Protein AF-T1CDU4-F1 (afdb_monomer_lite)

Structure (mmCI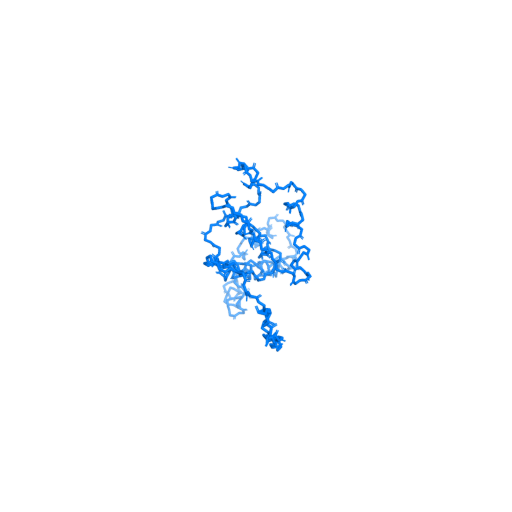F, N/CA/C/O backbone):
data_AF-T1CDU4-F1
#
_entry.id   AF-T1CDU4-F1
#
loop_
_atom_site.group_PDB
_atom_site.id
_atom_site.type_symbol
_atom_site.label_atom_id
_atom_site.label_alt_id
_atom_site.label_comp_id
_atom_site.label_asym_id
_atom_site.label_entity_id
_atom_site.label_seq_id
_atom_site.pdbx_PDB_ins_code
_atom_site.Cartn_x
_atom_site.Cartn_y
_atom_site.Cartn_z
_atom_site.occupancy
_atom_site.B_iso_or_equiv
_atom_site.auth_seq_id
_atom_site.auth_comp_id
_atom_site.auth_asym_id
_atom_site.auth_atom_id
_atom_site.pdbx_PDB_model_num
ATOM 1 N N . MET A 1 1 ? -20.352 -1.571 26.342 1.00 57.34 1 MET A N 1
ATOM 2 C CA . MET A 1 1 ? -19.006 -2.113 26.042 1.00 57.34 1 MET A CA 1
ATOM 3 C C . MET A 1 1 ? -17.970 -1.085 26.443 1.00 57.34 1 MET A C 1
ATOM 5 O O . MET A 1 1 ? -18.162 0.082 26.124 1.00 57.34 1 MET A O 1
ATOM 9 N N . SER A 1 2 ? -16.917 -1.477 27.160 1.00 80.88 2 SER A N 1
ATOM 10 C CA . SER A 1 2 ? -15.812 -0.566 27.485 1.00 80.88 2 SER A CA 1
ATOM 11 C C . SER A 1 2 ? -14.768 -0.555 26.358 1.00 80.88 2 SER A C 1
ATOM 13 O O . SER A 1 2 ? -14.550 -1.567 25.696 1.00 80.88 2 SER A O 1
ATOM 15 N N . LEU A 1 3 ? -14.100 0.582 26.132 1.00 82.44 3 LEU A N 1
ATOM 16 C CA . LEU A 1 3 ? -13.050 0.731 25.108 1.00 82.44 3 LEU A CA 1
ATOM 17 C C . LEU A 1 3 ? -11.925 -0.331 25.215 1.00 82.44 3 LEU A C 1
ATOM 19 O O . LEU A 1 3 ? -11.502 -0.846 24.177 1.00 82.44 3 LEU A O 1
ATOM 23 N N . PRO A 1 4 ? -11.487 -0.750 26.422 1.00 87.94 4 PRO A N 1
ATOM 24 C CA . PRO A 1 4 ? -10.547 -1.860 26.574 1.00 87.94 4 PRO A CA 1
ATOM 25 C C . PRO A 1 4 ? -11.071 -3.190 26.017 1.00 87.94 4 PRO A C 1
ATOM 27 O O . PRO A 1 4 ? -10.322 -3.901 25.356 1.00 87.94 4 PRO A O 1
ATOM 30 N N . GLN A 1 5 ? -12.356 -3.509 26.221 1.00 89.75 5 GLN A N 1
ATOM 31 C CA . GLN A 1 5 ? -12.964 -4.729 25.674 1.00 89.75 5 GLN A CA 1
ATOM 32 C C . GLN A 1 5 ? -13.002 -4.692 24.145 1.00 89.75 5 GLN A C 1
ATOM 34 O O . GLN A 1 5 ? -12.687 -5.689 23.499 1.00 89.75 5 GLN A O 1
ATOM 39 N N . THR A 1 6 ? -13.321 -3.535 23.557 1.00 88.56 6 THR A N 1
ATOM 40 C CA . THR A 1 6 ? -13.298 -3.354 22.100 1.00 88.56 6 THR A CA 1
ATOM 41 C C . THR A 1 6 ? -11.907 -3.624 21.528 1.00 88.56 6 THR A C 1
ATOM 43 O O . THR A 1 6 ? -11.788 -4.324 20.527 1.00 88.56 6 THR A O 1
ATOM 46 N N . ARG A 1 7 ? -10.839 -3.142 22.179 1.00 91.44 7 ARG A N 1
ATOM 47 C CA . ARG A 1 7 ? -9.455 -3.413 21.749 1.00 91.44 7 ARG A CA 1
ATOM 48 C C . ARG A 1 7 ? -9.118 -4.903 21.772 1.00 91.44 7 ARG A C 1
ATOM 50 O O . ARG A 1 7 ? -8.515 -5.392 20.819 1.00 91.44 7 ARG A O 1
ATOM 57 N N . THR A 1 8 ? -9.525 -5.619 22.819 1.00 93.06 8 THR A N 1
ATOM 58 C CA . THR A 1 8 ? -9.317 -7.070 22.913 1.00 93.06 8 THR A CA 1
ATOM 59 C C . THR A 1 8 ? -10.041 -7.810 21.788 1.00 93.06 8 THR A C 1
ATOM 61 O O . THR A 1 8 ? -9.420 -8.614 21.099 1.00 93.06 8 THR A O 1
ATOM 64 N N . LEU A 1 9 ? -11.308 -7.476 21.521 1.00 92.44 9 LEU A N 1
ATOM 65 C CA . LEU A 1 9 ? -12.078 -8.086 20.430 1.00 92.44 9 LEU A CA 1
ATOM 66 C C . LEU A 1 9 ? -11.470 -7.797 19.050 1.00 92.44 9 LEU A C 1
ATOM 68 O O . LEU A 1 9 ? -11.363 -8.698 18.220 1.00 92.44 9 LEU A O 1
ATOM 72 N N . LEU A 1 10 ? -11.018 -6.563 18.800 1.00 91.62 10 LEU A N 1
ATOM 73 C CA . LEU A 1 10 ? -10.322 -6.213 17.555 1.00 91.62 10 LEU A CA 1
ATOM 74 C C . LEU A 1 10 ? -9.033 -7.031 17.377 1.00 91.62 10 LEU A C 1
ATOM 76 O O . LEU A 1 10 ? -8.720 -7.452 16.260 1.00 91.62 10 LEU A O 1
ATOM 80 N N . ALA A 1 11 ? -8.298 -7.279 18.465 1.00 91.88 11 ALA A N 1
ATOM 81 C CA . ALA A 1 11 ? -7.096 -8.106 18.442 1.00 91.88 11 ALA A CA 1
ATOM 82 C C . ALA A 1 11 ? -7.417 -9.582 18.150 1.00 91.88 11 ALA A C 1
ATOM 84 O O . ALA A 1 11 ? -6.762 -10.188 17.299 1.00 91.88 11 ALA A O 1
ATOM 85 N N . GLU A 1 12 ? -8.446 -10.146 18.789 1.00 94.44 12 GLU A N 1
ATOM 86 C CA . GLU A 1 12 ? -8.899 -11.528 18.559 1.00 94.44 12 GLU A CA 1
ATOM 87 C C . GLU A 1 12 ? -9.374 -11.752 17.118 1.00 94.44 12 GLU A C 1
ATOM 89 O O . GLU A 1 12 ? -9.020 -12.751 16.486 1.00 94.44 12 GLU A O 1
ATOM 94 N N . LEU A 1 13 ? -10.092 -10.779 16.550 1.00 94.12 13 LEU A N 1
ATOM 95 C CA . LEU A 1 13 ? -10.541 -10.794 15.154 1.00 94.12 13 LEU A CA 1
ATOM 96 C C . LEU A 1 13 ? -9.422 -10.487 14.140 1.00 94.12 13 LEU A C 1
ATOM 98 O O . LEU A 1 13 ? -9.664 -10.495 12.931 1.00 94.12 13 LEU A O 1
ATOM 102 N N . LYS A 1 14 ? -8.190 -10.238 14.606 1.00 92.31 14 LYS A N 1
ATOM 103 C CA . LYS A 1 14 ? -7.016 -9.887 13.787 1.00 92.31 14 LYS A CA 1
ATOM 104 C C . LYS A 1 14 ? -7.216 -8.622 12.940 1.00 92.31 14 LYS A C 1
ATOM 106 O O . LYS A 1 14 ? -6.641 -8.514 11.858 1.00 92.31 14 LYS A O 1
ATOM 111 N N . LEU A 1 15 ? -7.991 -7.658 13.438 1.00 93.12 15 LEU A N 1
ATOM 112 C CA . LEU A 1 15 ? -8.226 -6.357 12.802 1.00 93.12 15 LEU A CA 1
ATOM 113 C C . LEU A 1 15 ? -7.103 -5.375 13.166 1.00 93.12 15 LEU A C 1
ATOM 115 O O . LEU A 1 15 ? -7.311 -4.354 13.825 1.00 93.12 15 LEU A O 1
ATOM 119 N N . SER A 1 16 ? -5.868 -5.730 12.805 1.00 92.38 16 SER A N 1
ATOM 120 C CA . SER A 1 16 ? -4.669 -5.004 13.234 1.00 92.38 16 SER A CA 1
ATOM 121 C C . SER A 1 16 ? -4.576 -3.584 12.667 1.00 92.38 16 SER A C 1
ATOM 123 O O . SER A 1 16 ? -3.976 -2.720 13.301 1.00 92.38 16 SER A O 1
ATOM 125 N N . GLY A 1 17 ? -5.153 -3.338 11.489 1.00 91.38 17 GLY A N 1
ATOM 126 C CA . GLY A 1 17 ? -5.227 -2.016 10.874 1.00 91.38 17 GLY A CA 1
ATOM 127 C C . GLY A 1 17 ? -6.198 -1.096 11.602 1.00 91.38 17 GLY A C 1
ATOM 128 O O . GLY A 1 17 ? -5.826 0.027 11.942 1.00 91.38 17 GLY A O 1
ATOM 129 N N . SER A 1 18 ? -7.400 -1.593 11.918 1.00 92.88 18 SER A N 1
ATOM 130 C CA . SER A 1 18 ? -8.361 -0.853 12.746 1.00 92.88 18 SER A CA 1
ATOM 131 C C . SER A 1 18 ? -7.792 -0.573 14.131 1.00 92.88 18 SER A C 1
ATOM 133 O O . SER A 1 18 ? -7.872 0.553 14.603 1.00 92.88 18 SER A O 1
ATOM 135 N N . LEU A 1 19 ? -7.172 -1.572 14.771 1.00 93.44 19 LEU A N 1
ATOM 136 C CA . LEU A 1 19 ? -6.591 -1.428 16.108 1.00 93.44 19 LEU A CA 1
ATOM 137 C C . LEU A 1 19 ? -5.514 -0.336 16.132 1.00 93.44 19 LEU A C 1
ATOM 139 O O . LEU A 1 19 ? -5.522 0.504 17.026 1.00 93.44 19 LEU A O 1
ATOM 143 N N . ALA A 1 20 ? -4.633 -0.305 15.127 1.00 92.88 20 ALA A N 1
ATOM 144 C CA . ALA A 1 20 ? -3.573 0.696 15.029 1.00 92.88 20 ALA A CA 1
ATOM 145 C C . ALA A 1 20 ? -4.093 2.134 14.844 1.00 92.88 20 ALA A C 1
ATOM 147 O O . ALA A 1 20 ? -3.413 3.074 15.245 1.00 92.88 20 ALA A O 1
ATOM 148 N N . ARG A 1 21 ? -5.274 2.311 14.235 1.00 94.31 21 ARG A N 1
ATOM 149 C CA . ARG A 1 21 ? -5.893 3.625 13.984 1.00 94.31 21 ARG A CA 1
ATOM 150 C C . ARG A 1 21 ? -7.036 3.976 14.933 1.00 94.31 21 ARG A C 1
ATOM 152 O O . ARG A 1 21 ? -7.554 5.083 14.845 1.00 94.31 21 ARG A O 1
ATOM 159 N N . LEU A 1 22 ? -7.415 3.074 15.836 1.00 93.00 22 LEU A N 1
ATOM 160 C CA . LEU A 1 22 ? -8.591 3.219 16.694 1.00 93.00 22 LEU A CA 1
ATOM 161 C C . LEU A 1 22 ? -8.585 4.540 17.467 1.00 93.00 22 LEU A C 1
ATOM 163 O O . LEU A 1 22 ? -9.578 5.254 17.449 1.00 93.00 22 LEU A O 1
ATOM 167 N N . ASP A 1 23 ? -7.470 4.878 18.114 1.00 92.94 23 ASP A N 1
ATOM 168 C CA . ASP A 1 23 ? -7.388 6.081 18.949 1.00 92.94 23 ASP A CA 1
ATOM 169 C C . ASP A 1 23 ? -7.487 7.364 18.125 1.00 92.94 23 ASP A C 1
ATOM 171 O O . ASP A 1 23 ? -8.159 8.304 18.536 1.00 92.94 23 ASP A O 1
ATOM 175 N N . GLN A 1 24 ? -6.875 7.370 16.939 1.00 93.94 24 GLN A N 1
ATOM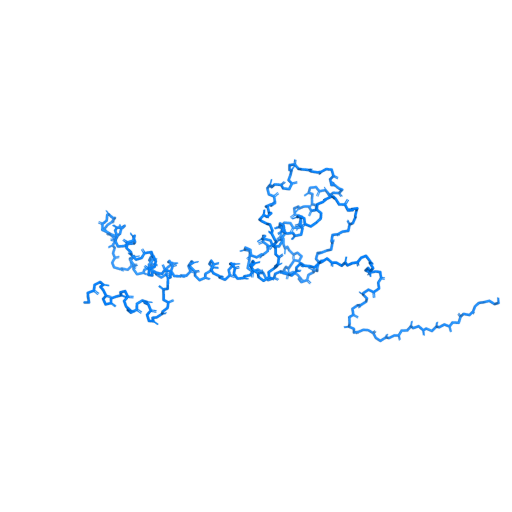 176 C CA . GLN A 1 24 ? -6.958 8.490 16.009 1.00 93.94 24 GLN A CA 1
ATOM 177 C C . GLN A 1 24 ? -8.391 8.670 15.493 1.00 93.94 24 GLN A C 1
ATOM 179 O O . GLN A 1 24 ? -8.930 9.764 15.571 1.00 93.94 24 GLN A O 1
ATOM 184 N N . ILE A 1 25 ? -9.034 7.586 15.049 1.00 93.81 25 ILE A N 1
ATOM 185 C CA . ILE A 1 25 ? -10.417 7.607 14.549 1.00 93.81 25 ILE A CA 1
ATOM 186 C C . ILE A 1 25 ? -11.391 8.069 15.635 1.00 93.81 25 ILE A C 1
ATOM 188 O O . ILE A 1 25 ? -12.319 8.816 15.349 1.00 93.81 25 ILE A O 1
ATOM 192 N N . LEU A 1 26 ? -11.200 7.637 16.885 1.00 93.31 26 LEU A N 1
ATOM 193 C CA . LEU A 1 26 ? -12.051 8.065 17.995 1.00 93.31 26 LEU A CA 1
ATOM 194 C C . LEU A 1 26 ? -11.870 9.545 18.337 1.00 93.31 26 LEU A C 1
ATOM 196 O O . LEU A 1 26 ? -12.837 10.184 18.748 1.00 93.31 26 LEU A O 1
ATOM 200 N N . GLU A 1 27 ? -10.662 10.082 18.191 1.00 94.00 27 GLU A N 1
ATOM 201 C CA . GLU A 1 27 ? -10.415 11.507 18.393 1.00 94.00 27 GLU A CA 1
ATOM 202 C C . GLU A 1 27 ? -11.012 12.339 17.252 1.00 94.00 27 GLU A C 1
ATOM 204 O O . GLU A 1 27 ? -11.782 13.263 17.516 1.00 94.00 27 GLU A O 1
ATOM 209 N N . ASP A 1 28 ? -10.782 11.932 16.001 1.00 92.94 28 ASP A N 1
ATOM 210 C CA . ASP A 1 28 ? -11.372 12.557 14.813 1.00 92.94 28 ASP A CA 1
ATOM 211 C C . ASP A 1 28 ? -12.908 12.550 14.896 1.00 92.94 28 ASP A C 1
ATOM 213 O O . ASP A 1 28 ? -13.560 13.569 14.666 1.00 92.94 28 ASP A O 1
ATOM 217 N N . ALA A 1 29 ? -13.498 11.436 15.337 1.00 93.56 29 ALA A N 1
ATOM 218 C CA . ALA A 1 29 ? -14.937 11.312 15.537 1.00 93.56 29 ALA A CA 1
ATOM 219 C C . ALA A 1 29 ? -15.488 12.281 16.591 1.00 93.56 29 ALA A C 1
ATOM 221 O O . ALA A 1 29 ? -16.601 12.785 16.441 1.00 93.56 29 ALA A O 1
ATOM 222 N N . ARG A 1 30 ? -14.724 12.571 17.654 1.00 92.88 30 ARG A N 1
ATOM 223 C CA . ARG A 1 30 ? -15.120 13.558 18.672 1.00 92.88 30 ARG A CA 1
ATOM 224 C C . ARG A 1 30 ? -15.032 14.977 18.136 1.00 92.88 30 ARG A C 1
ATOM 226 O O . ARG A 1 30 ? -15.942 15.765 18.379 1.00 92.88 30 ARG A O 1
ATOM 233 N N . THR A 1 31 ? -13.952 15.304 17.429 1.00 93.94 31 THR A N 1
ATOM 234 C CA . THR A 1 31 ? -13.732 16.647 16.881 1.00 93.94 31 THR A CA 1
ATOM 235 C C . THR A 1 31 ? -14.729 16.972 15.773 1.00 93.94 31 THR A C 1
ATOM 237 O O . THR A 1 31 ? -15.277 18.071 15.739 1.00 93.94 31 THR A O 1
ATOM 240 N N . CYS A 1 32 ? -14.994 16.013 14.890 1.00 91.94 32 CYS A N 1
ATOM 241 C CA . CYS A 1 32 ? -15.858 16.185 13.727 1.00 91.94 32 CYS A CA 1
ATOM 242 C C . CYS A 1 32 ? -17.306 15.729 13.956 1.00 91.94 32 CYS A C 1
ATOM 244 O O . CYS A 1 32 ? -18.095 15.785 13.019 1.00 91.94 32 CYS A O 1
ATOM 246 N N . GLN A 1 33 ? -17.657 15.300 15.175 1.00 91.25 33 GLN A N 1
ATOM 247 C CA . GLN A 1 33 ? -18.993 14.810 15.545 1.00 91.25 33 GLN A CA 1
ATOM 248 C C . GLN A 1 33 ? -19.515 13.710 14.608 1.00 91.25 33 GLN A C 1
ATOM 250 O O . GLN A 1 33 ? -20.660 13.753 14.160 1.00 91.25 33 GLN A O 1
ATOM 255 N N . TRP A 1 34 ? -18.668 12.724 14.311 1.00 93.69 34 TRP A N 1
A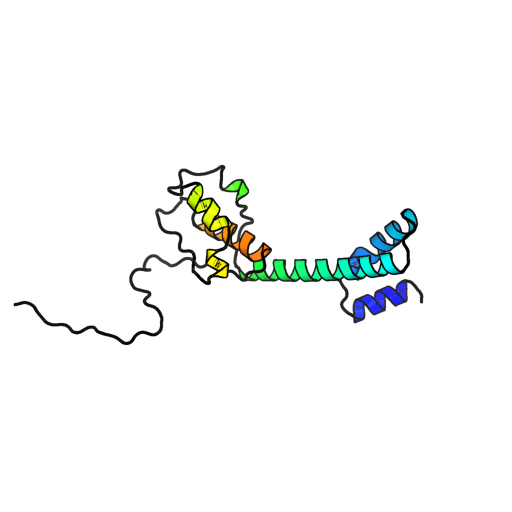TOM 256 C CA . TRP A 1 34 ? -19.043 11.622 13.430 1.00 93.69 34 TRP A CA 1
ATOM 257 C C . TRP A 1 34 ? -20.169 10.778 14.017 1.00 93.69 34 TRP A C 1
ATOM 259 O O . TRP A 1 34 ? -20.244 10.516 15.223 1.00 93.69 34 TRP A O 1
ATOM 269 N N . THR A 1 35 ? -21.029 10.306 13.129 1.00 94.62 35 THR A N 1
ATOM 270 C CA . THR A 1 35 ? -22.047 9.314 13.446 1.00 94.62 35 THR A CA 1
ATOM 271 C C . THR A 1 35 ? -21.400 7.956 13.755 1.00 94.62 35 THR A C 1
ATOM 273 O O . THR A 1 35 ? -20.284 7.666 13.313 1.00 94.62 35 THR A O 1
ATOM 276 N N . PRO A 1 36 ? -22.087 7.067 14.496 1.00 91.00 36 PRO A N 1
ATOM 277 C CA . PRO A 1 36 ? -21.576 5.721 14.755 1.00 91.00 36 PRO A CA 1
ATOM 278 C C . PRO A 1 36 ? -21.282 4.920 13.477 1.00 91.00 36 PRO A C 1
ATOM 280 O O . PRO A 1 36 ? -20.367 4.098 13.470 1.00 91.00 36 PRO A O 1
ATOM 283 N N . GLU A 1 37 ? -22.045 5.168 12.410 1.00 94.12 37 GLU A N 1
ATOM 284 C CA . GLU A 1 37 ? -21.861 4.544 11.096 1.00 94.12 37 GLU A CA 1
ATOM 285 C C . GLU A 1 37 ? -20.541 4.992 10.457 1.00 94.12 37 GLU A C 1
ATOM 287 O O . GLU A 1 37 ? -19.737 4.151 10.066 1.00 94.12 37 GLU A O 1
ATOM 292 N N . GLU A 1 38 ? -20.242 6.295 10.473 1.00 92.81 38 GLU A N 1
ATOM 293 C CA . GLU A 1 38 ? -18.979 6.846 9.956 1.00 92.81 38 GLU A CA 1
ATOM 294 C C . GLU A 1 38 ? -17.753 6.326 10.720 1.00 92.81 38 GLU A C 1
ATOM 296 O O . GLU A 1 38 ? -16.716 6.034 10.122 1.00 92.81 38 GLU A O 1
ATOM 301 N N . VAL A 1 39 ? -17.862 6.154 12.041 1.00 93.69 39 VAL A N 1
ATOM 302 C CA . VAL A 1 39 ? -16.787 5.557 12.852 1.00 93.69 39 VAL A CA 1
ATOM 303 C C . VAL A 1 39 ? -16.545 4.101 12.458 1.00 93.69 39 VAL A C 1
ATOM 305 O O . VAL A 1 39 ? -15.393 3.668 12.353 1.00 93.69 39 VAL A O 1
ATOM 308 N N . LEU A 1 40 ? -17.618 3.334 12.246 1.00 93.31 40 LEU A N 1
ATOM 309 C CA . LEU A 1 40 ? -17.516 1.939 11.832 1.00 93.31 40 LEU A CA 1
ATOM 310 C C . LEU A 1 40 ? -16.891 1.827 10.437 1.00 93.31 40 LEU A C 1
ATOM 312 O O . LEU A 1 40 ? -15.963 1.035 10.252 1.00 93.31 40 LEU A O 1
ATOM 316 N N . ASP A 1 41 ? -17.332 2.656 9.494 1.00 95.06 41 ASP A N 1
ATOM 317 C CA . ASP A 1 41 ? -16.775 2.716 8.145 1.00 95.06 41 ASP A CA 1
ATOM 318 C C . ASP A 1 41 ? -15.292 3.093 8.169 1.00 95.06 41 ASP A C 1
ATOM 320 O O . ASP A 1 41 ? -14.473 2.421 7.537 1.00 95.06 41 ASP A O 1
ATOM 324 N N . ALA A 1 42 ? -14.901 4.091 8.966 1.00 94.00 42 ALA A N 1
ATOM 325 C CA . ALA A 1 42 ? -13.503 4.483 9.122 1.00 94.00 42 ALA A CA 1
ATOM 326 C C . ALA A 1 42 ? -12.637 3.340 9.682 1.00 94.00 42 ALA A C 1
ATOM 328 O O . ALA A 1 42 ? -11.519 3.107 9.207 1.00 94.00 42 ALA A O 1
ATOM 329 N N . LEU A 1 43 ? -13.150 2.587 10.662 1.00 94.19 43 LEU A N 1
ATOM 330 C CA . LEU A 1 43 ? -12.453 1.426 11.219 1.00 94.19 43 LEU A CA 1
ATOM 331 C C . LEU A 1 43 ? -12.284 0.312 10.183 1.00 94.19 43 LEU A C 1
ATOM 333 O O . LEU A 1 43 ? -11.189 -0.249 10.070 1.00 94.19 43 LEU A O 1
ATOM 337 N N . LEU A 1 44 ? -13.333 -0.009 9.424 1.00 94.81 44 LEU A N 1
ATOM 338 C CA . LEU A 1 44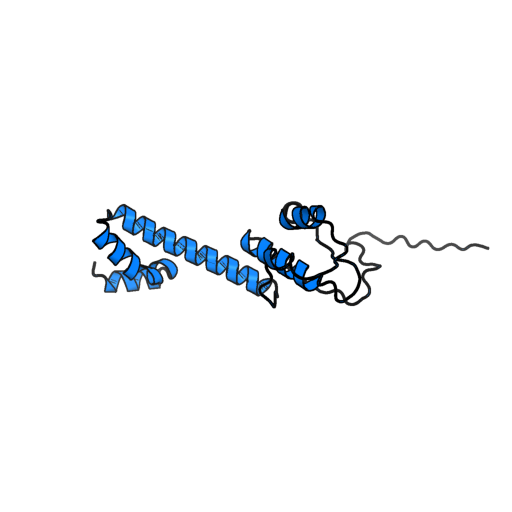 ? -13.292 -1.040 8.385 1.00 94.81 44 LEU A CA 1
ATOM 339 C C . LEU A 1 44 ? -12.374 -0.637 7.228 1.00 94.81 44 LEU A C 1
ATOM 341 O O . LEU A 1 44 ? -11.580 -1.455 6.752 1.00 94.81 44 LEU A O 1
ATOM 345 N N . GLN A 1 45 ? -12.419 0.630 6.823 1.00 94.25 45 GLN A N 1
ATOM 346 C CA . GLN A 1 45 ? -11.552 1.174 5.786 1.00 94.25 45 GLN A CA 1
ATOM 347 C C . GLN A 1 45 ? -10.080 1.116 6.213 1.00 94.25 45 GLN A C 1
ATOM 349 O O . GLN A 1 45 ? -9.231 0.666 5.441 1.00 94.25 45 GLN A O 1
ATOM 354 N N . ALA A 1 46 ? -9.774 1.465 7.467 1.00 93.62 46 ALA A N 1
ATOM 355 C CA . ALA A 1 46 ? -8.427 1.351 8.022 1.00 93.62 46 ALA A CA 1
ATOM 356 C C . ALA A 1 46 ? -7.889 -0.091 7.990 1.00 93.62 46 ALA A C 1
ATOM 358 O O . ALA A 1 46 ? -6.717 -0.310 7.669 1.00 93.62 46 ALA A O 1
ATOM 359 N N . GLU A 1 47 ? -8.727 -1.089 8.286 1.00 94.50 47 GLU A N 1
ATOM 360 C CA . GLU A 1 47 ? -8.333 -2.496 8.163 1.00 94.50 47 GLU A CA 1
ATOM 361 C C . GLU A 1 47 ? -8.094 -2.900 6.711 1.00 94.50 47 GLU A C 1
ATOM 363 O O . GLU A 1 47 ? -7.092 -3.553 6.402 1.00 94.50 47 GLU A O 1
ATOM 368 N N . LEU A 1 48 ? -9.006 -2.527 5.814 1.00 93.44 48 LEU A N 1
ATOM 369 C CA . LEU A 1 48 ? -8.902 -2.857 4.399 1.00 93.44 48 LEU A CA 1
ATOM 370 C C . LEU A 1 48 ? -7.610 -2.293 3.799 1.00 93.44 48 LEU A C 1
ATOM 372 O O . LEU A 1 48 ? -6.874 -3.014 3.117 1.00 93.44 48 LEU A O 1
ATOM 376 N N . ASP A 1 49 ? -7.297 -1.037 4.108 1.00 91.69 49 ASP A N 1
ATOM 377 C CA . ASP A 1 49 ? -6.071 -0.372 3.679 1.00 91.69 49 ASP A CA 1
ATOM 378 C C . ASP A 1 49 ? -4.833 -1.062 4.258 1.00 91.69 49 ASP A C 1
ATOM 380 O O . ASP A 1 49 ? -3.867 -1.319 3.534 1.00 91.69 49 ASP A O 1
ATOM 384 N N . HIS A 1 50 ? -4.872 -1.457 5.533 1.00 92.38 50 HIS A N 1
ATOM 385 C CA . HIS A 1 50 ? -3.777 -2.195 6.159 1.00 92.38 50 HIS A CA 1
ATOM 386 C C . HIS A 1 50 ? -3.529 -3.553 5.489 1.00 92.38 50 HIS A C 1
ATOM 388 O O . HIS A 1 50 ? -2.379 -3.924 5.227 1.00 92.38 50 HIS A O 1
ATOM 394 N N . ARG A 1 51 ? -4.593 -4.296 5.160 1.00 91.25 51 ARG A N 1
ATOM 395 C CA . ARG A 1 51 ? -4.493 -5.578 4.444 1.00 91.25 51 ARG A CA 1
ATOM 396 C C . ARG A 1 51 ? -3.933 -5.397 3.040 1.00 91.25 51 ARG A C 1
ATOM 398 O O . ARG A 1 51 ? -3.036 -6.146 2.650 1.00 91.25 51 ARG A O 1
ATOM 405 N N . ARG A 1 52 ? -4.412 -4.392 2.301 1.00 87.81 52 ARG A N 1
ATOM 406 C CA . ARG A 1 52 ? -3.899 -4.040 0.967 1.00 87.81 52 ARG A CA 1
ATOM 407 C C . ARG A 1 52 ? -2.420 -3.677 1.029 1.00 87.81 52 ARG A C 1
ATOM 409 O O . ARG A 1 52 ? -1.626 -4.228 0.270 1.00 87.81 52 ARG A O 1
ATOM 416 N N . PHE A 1 53 ? -2.031 -2.837 1.985 1.00 86.31 53 PHE A N 1
ATOM 417 C CA . PHE A 1 53 ? -0.640 -2.454 2.191 1.00 86.31 53 PHE A CA 1
ATOM 418 C C . PHE A 1 53 ?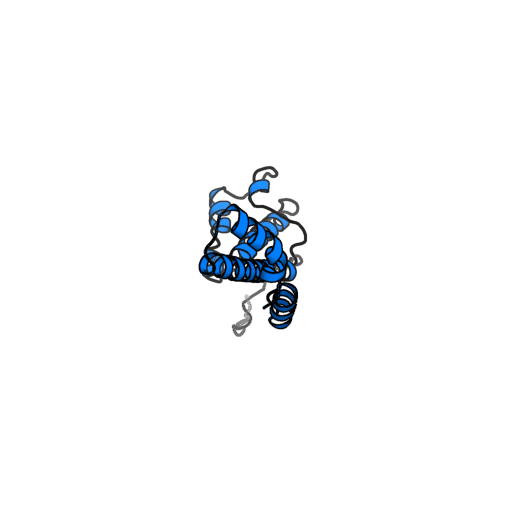 0.246 -3.666 2.497 1.00 86.31 53 PHE A C 1
ATOM 420 O O . PHE A 1 53 ? 1.278 -3.849 1.852 1.00 86.31 53 PHE A O 1
ATOM 427 N N . ARG A 1 54 ? -0.170 -4.550 3.415 1.00 86.75 54 ARG A N 1
ATOM 428 C CA . ARG A 1 54 ? 0.564 -5.791 3.715 1.00 86.75 54 ARG A CA 1
ATOM 429 C C . ARG A 1 54 ? 0.687 -6.710 2.502 1.00 86.75 54 ARG A C 1
ATOM 431 O O . ARG A 1 54 ? 1.758 -7.271 2.284 1.00 86.75 54 ARG A O 1
ATOM 438 N N . ALA A 1 55 ? -0.371 -6.859 1.707 1.00 82.94 55 ALA A N 1
ATOM 439 C CA . ALA A 1 55 ? -0.329 -7.654 0.484 1.00 82.94 55 ALA A CA 1
ATOM 440 C C . ALA A 1 55 ? 0.694 -7.089 -0.514 1.00 82.94 55 ALA A C 1
ATOM 442 O O . ALA A 1 55 ? 1.520 -7.838 -1.037 1.00 82.94 55 ALA A O 1
ATOM 443 N N . THR A 1 56 ? 0.703 -5.770 -0.718 1.00 78.44 56 THR A N 1
ATOM 444 C CA . THR A 1 56 ? 1.690 -5.089 -1.567 1.00 78.44 56 THR A CA 1
ATOM 445 C C . THR A 1 56 ? 3.110 -5.253 -1.028 1.00 78.44 56 THR A C 1
ATOM 447 O O . THR A 1 56 ? 4.006 -5.626 -1.781 1.00 78.44 56 THR A O 1
ATOM 450 N N . GLN A 1 57 ? 3.322 -5.071 0.278 1.00 79.69 57 GLN A N 1
ATOM 451 C CA . GLN A 1 57 ? 4.625 -5.274 0.922 1.00 79.69 57 GLN A CA 1
ATOM 452 C C . GLN A 1 57 ? 5.127 -6.712 0.767 1.00 79.69 57 GLN A C 1
ATOM 454 O O . GLN A 1 57 ? 6.302 -6.936 0.481 1.00 79.69 57 GLN A O 1
ATOM 459 N N . ASN A 1 58 ? 4.246 -7.702 0.907 1.00 79.75 58 ASN A N 1
ATOM 460 C CA . ASN A 1 58 ? 4.603 -9.101 0.697 1.00 79.75 58 ASN A CA 1
ATOM 461 C C . ASN A 1 58 ? 4.982 -9.369 -0.766 1.00 79.75 58 ASN A C 1
ATOM 463 O O . ASN A 1 58 ? 6.012 -9.993 -1.010 1.00 79.75 58 ASN A O 1
ATOM 467 N N . ARG A 1 59 ? 4.223 -8.837 -1.734 1.00 76.88 59 ARG A N 1
ATOM 468 C CA . ARG A 1 59 ? 4.562 -8.927 -3.168 1.00 76.88 59 ARG A CA 1
ATOM 469 C C . ARG A 1 59 ? 5.923 -8.291 -3.465 1.00 76.88 59 ARG A C 1
ATOM 471 O O . ARG A 1 59 ? 6.748 -8.908 -4.137 1.00 76.88 59 ARG A O 1
ATOM 478 N N . MET A 1 60 ? 6.197 -7.117 -2.892 1.00 71.19 60 MET A N 1
ATOM 479 C CA . MET A 1 60 ? 7.501 -6.456 -3.004 1.00 71.19 60 MET A CA 1
ATOM 480 C C . MET A 1 60 ? 8.626 -7.316 -2.413 1.00 71.19 60 MET A C 1
ATOM 482 O O . MET A 1 60 ? 9.641 -7.521 -3.076 1.00 71.19 60 MET A O 1
ATOM 486 N N . LYS A 1 61 ? 8.441 -7.906 -1.225 1.00 69.56 61 LYS A N 1
ATOM 487 C CA . LYS A 1 61 ? 9.428 -8.824 -0.622 1.00 69.56 61 LYS A CA 1
ATOM 488 C C . LYS A 1 61 ? 9.706 -10.043 -1.506 1.00 69.56 61 LYS A C 1
ATOM 490 O O . LYS A 1 61 ? 10.865 -10.408 -1.696 1.00 69.56 61 LYS A O 1
ATOM 495 N N . THR A 1 62 ? 8.670 -10.651 -2.085 1.00 69.19 62 THR A N 1
ATOM 496 C CA . THR A 1 62 ? 8.813 -11.809 -2.983 1.00 69.19 62 THR A CA 1
ATOM 497 C C . THR A 1 62 ? 9.552 -11.457 -4.276 1.00 69.19 62 THR A C 1
ATOM 499 O O . THR A 1 62 ? 10.295 -12.286 -4.799 1.00 69.19 62 THR A O 1
ATOM 502 N N . SER A 1 63 ? 9.421 -10.221 -4.763 1.00 65.44 63 SER A N 1
ATOM 503 C CA . SER A 1 63 ? 10.012 -9.787 -6.036 1.00 65.44 63 SER A CA 1
ATOM 504 C C . SER A 1 63 ? 11.546 -9.659 -6.051 1.00 65.44 63 SER A C 1
ATOM 506 O O . SER A 1 63 ? 12.131 -9.413 -7.107 1.00 65.44 63 SER A O 1
ATOM 508 N N . ARG A 1 64 ? 12.226 -9.865 -4.906 1.00 66.00 64 ARG A N 1
ATOM 509 C CA . ARG A 1 64 ? 13.695 -9.753 -4.736 1.00 66.00 64 ARG A CA 1
ATOM 510 C C . ARG A 1 64 ? 14.272 -8.396 -5.178 1.00 66.00 64 ARG A C 1
ATOM 512 O O . ARG A 1 64 ? 15.471 -8.289 -5.461 1.00 66.00 64 ARG A O 1
ATOM 519 N N . ILE A 1 65 ? 13.445 -7.353 -5.224 1.00 65.81 65 ILE A N 1
ATOM 520 C CA . ILE A 1 65 ? 13.873 -5.989 -5.535 1.00 65.81 65 ILE A CA 1
ATOM 521 C C . ILE A 1 65 ? 14.717 -5.472 -4.364 1.00 65.81 65 ILE A C 1
ATOM 523 O O . ILE A 1 65 ? 14.244 -5.359 -3.239 1.00 65.81 65 ILE A O 1
ATOM 527 N N . LYS A 1 66 ? 16.004 -5.206 -4.624 1.00 59.06 66 LYS A N 1
ATOM 528 C CA . LYS A 1 66 ? 16.976 -4.809 -3.589 1.00 59.06 66 LYS A CA 1
ATOM 529 C C . LYS A 1 66 ? 17.000 -3.305 -3.307 1.00 59.06 66 LYS A C 1
ATOM 531 O O . LYS A 1 66 ? 17.528 -2.910 -2.276 1.00 59.06 66 LYS A O 1
ATOM 536 N N . GLN A 1 67 ? 16.495 -2.477 -4.222 1.00 62.62 67 GLN A N 1
ATOM 537 C CA . GLN A 1 67 ? 16.540 -1.018 -4.110 1.00 62.62 67 GLN A CA 1
ATOM 538 C C . GLN A 1 67 ? 15.191 -0.405 -4.511 1.00 62.62 67 GLN A C 1
ATOM 540 O O . GLN A 1 67 ? 14.640 -0.810 -5.545 1.00 62.62 67 GLN A O 1
ATOM 545 N N . PRO A 1 68 ? 14.668 0.571 -3.740 1.00 60.09 68 PRO A N 1
ATOM 546 C CA . PRO A 1 68 ? 13.538 1.374 -4.179 1.00 60.09 68 PRO A CA 1
ATOM 547 C C . PRO A 1 68 ? 13.994 2.145 -5.417 1.00 60.09 68 PRO A C 1
ATOM 549 O O . PRO A 1 68 ? 14.838 3.030 -5.357 1.00 60.09 68 PRO A O 1
ATOM 552 N N . SER A 1 69 ? 13.502 1.715 -6.567 1.00 64.19 69 SER A N 1
ATOM 553 C CA . SER A 1 69 ? 13.777 2.322 -7.863 1.00 64.19 69 SER A CA 1
ATOM 554 C C . SER A 1 69 ? 12.448 2.844 -8.368 1.00 64.19 69 SER A C 1
ATOM 556 O O . SER A 1 69 ? 11.474 2.089 -8.456 1.00 64.19 69 SER A O 1
ATOM 558 N N . SER A 1 70 ? 12.399 4.149 -8.610 1.00 67.81 70 SER A N 1
ATOM 559 C CA . SER A 1 70 ? 11.233 4.828 -9.157 1.00 67.81 70 SER A CA 1
ATOM 560 C C . SER A 1 70 ? 11.462 5.085 -10.639 1.00 67.81 70 SER A C 1
ATOM 562 O O . SER A 1 70 ? 12.587 5.310 -11.086 1.00 67.81 70 SER A O 1
ATOM 564 N N . PHE A 1 71 ? 10.382 5.075 -11.413 1.00 67.44 71 PHE A N 1
ATOM 565 C CA . PHE A 1 71 ? 10.439 5.548 -12.792 1.00 67.44 71 PHE A CA 1
ATOM 566 C C . PHE A 1 71 ? 10.775 7.044 -12.875 1.00 67.44 71 PHE A C 1
ATOM 568 O O . PHE A 1 71 ? 11.337 7.468 -13.874 1.00 67.44 71 PHE A O 1
ATOM 575 N N . GLU A 1 72 ? 10.490 7.829 -11.834 1.00 66.06 72 GLU A N 1
ATOM 576 C CA . GLU A 1 72 ? 10.767 9.276 -11.794 1.00 66.06 72 GLU A CA 1
ATOM 577 C C . GLU A 1 72 ? 12.269 9.597 -11.752 1.00 66.06 72 GLU A C 1
ATOM 579 O O . GLU A 1 72 ? 12.720 10.618 -12.268 1.00 66.06 72 GLU A O 1
ATOM 584 N N . ASP A 1 73 ? 13.064 8.690 -11.190 1.00 62.69 73 ASP A N 1
ATOM 585 C CA . ASP A 1 73 ? 14.523 8.797 -11.149 1.00 62.69 73 ASP A CA 1
ATOM 586 C C . ASP A 1 73 ? 15.188 8.212 -12.407 1.00 62.69 73 ASP A C 1
ATOM 588 O O . ASP A 1 73 ? 16.388 8.393 -12.628 1.00 62.69 73 ASP A O 1
ATOM 592 N N . LEU A 1 74 ? 14.413 7.535 -13.265 1.00 62.78 74 LEU A N 1
ATOM 593 C CA . LEU A 1 74 ? 14.897 6.972 -14.525 1.00 62.78 74 LEU A CA 1
ATOM 594 C C . LEU A 1 74 ? 15.328 8.069 -15.512 1.00 62.78 74 LEU A C 1
ATOM 596 O O . LEU A 1 74 ? 16.289 7.864 -16.254 1.00 62.78 74 LEU A O 1
ATOM 600 N N . ASP A 1 75 ? 14.664 9.229 -15.478 1.00 55.97 75 ASP A N 1
ATOM 601 C CA . ASP A 1 75 ? 14.897 10.352 -16.400 1.00 55.97 75 ASP A CA 1
ATOM 602 C C . ASP A 1 75 ? 16.214 11.102 -16.136 1.00 55.97 75 ASP A C 1
ATOM 604 O O . ASP A 1 75 ? 16.697 11.829 -17.002 1.00 55.97 75 ASP A O 1
ATOM 608 N N . LYS A 1 76 ? 16.840 10.925 -14.965 1.00 51.00 76 LYS A N 1
ATOM 609 C CA . LYS A 1 76 ? 17.945 11.800 -14.534 1.00 51.00 76 LYS A CA 1
ATOM 610 C C . LYS A 1 76 ? 19.350 11.302 -14.878 1.00 51.00 76 LYS A C 1
ATOM 612 O O . LYS A 1 76 ? 20.301 12.049 -14.671 1.00 51.00 76 LYS A O 1
ATOM 617 N N . SER A 1 77 ? 19.527 10.060 -15.346 1.00 47.81 77 SER A N 1
ATOM 618 C CA . SER A 1 77 ? 20.826 9.385 -15.155 1.00 47.81 77 SER A CA 1
ATOM 619 C C . SER A 1 77 ? 21.545 8.773 -16.361 1.00 47.81 77 SER A C 1
ATOM 621 O O . SER A 1 77 ? 22.736 8.507 -16.194 1.00 47.81 77 SER A O 1
ATOM 623 N N . ALA A 1 78 ? 20.963 8.493 -17.533 1.00 48.19 78 ALA A N 1
ATOM 624 C CA . ALA A 1 78 ? 21.771 7.768 -18.525 1.00 48.19 78 ALA A CA 1
ATOM 625 C C . ALA A 1 78 ? 21.360 7.913 -19.988 1.00 48.19 78 ALA A C 1
ATOM 627 O O . ALA A 1 78 ? 20.198 7.765 -20.353 1.00 48.19 78 ALA A O 1
ATOM 628 N N . SER A 1 79 ? 22.403 8.045 -20.806 1.00 48.56 79 SER A N 1
ATOM 629 C CA . SER A 1 79 ? 22.556 7.655 -22.208 1.00 48.56 79 SER A CA 1
ATOM 630 C C . SER A 1 79 ? 22.088 6.215 -22.476 1.00 48.56 79 SER A C 1
ATOM 632 O O . SER A 1 79 ? 22.867 5.310 -22.773 1.00 48.56 79 SER A O 1
ATOM 634 N N . ARG A 1 80 ? 20.790 5.958 -22.320 1.00 58.66 80 ARG A N 1
ATOM 635 C CA . ARG A 1 80 ? 20.183 4.663 -22.622 1.00 58.66 80 ARG A CA 1
ATOM 636 C C . ARG A 1 80 ? 19.651 4.702 -24.041 1.00 58.66 80 ARG A C 1
ATOM 638 O O . ARG A 1 80 ? 19.013 5.661 -24.447 1.00 58.66 80 ARG A O 1
ATOM 645 N N . SER A 1 81 ? 19.862 3.616 -24.768 1.00 58.50 81 SER A N 1
ATOM 646 C CA . SER A 1 81 ? 19.310 3.369 -26.101 1.00 58.50 81 SER A CA 1
ATOM 647 C C . SER A 1 81 ? 17.786 3.136 -26.099 1.00 58.50 81 SER A C 1
ATOM 649 O O . SER A 1 81 ? 17.304 2.391 -26.941 1.00 58.50 81 SER A O 1
ATOM 651 N N . LEU A 1 82 ? 17.054 3.664 -25.111 1.00 66.38 82 LEU A N 1
ATOM 652 C CA . LEU A 1 82 ? 15.613 3.476 -24.957 1.00 66.38 82 LEU A CA 1
ATOM 653 C C . LEU A 1 82 ? 14.899 4.767 -25.334 1.00 66.38 82 LEU A C 1
ATOM 655 O O . LEU A 1 82 ? 15.185 5.832 -24.788 1.00 66.38 82 LEU A O 1
ATOM 659 N N . THR A 1 83 ? 13.951 4.658 -26.252 1.00 71.12 83 THR A N 1
ATOM 660 C CA . THR A 1 83 ? 13.110 5.772 -26.673 1.00 71.12 83 THR A CA 1
ATOM 661 C C . THR A 1 83 ? 12.067 6.055 -25.592 1.00 71.12 83 THR A C 1
ATOM 663 O O . THR A 1 83 ? 11.561 5.144 -24.936 1.00 71.12 83 THR A O 1
ATOM 666 N N . ARG A 1 84 ? 11.673 7.323 -25.424 1.00 72.06 84 ARG A N 1
ATOM 667 C CA . ARG A 1 84 ? 10.602 7.725 -24.491 1.00 72.06 84 ARG A CA 1
ATOM 668 C C . ARG A 1 84 ? 9.306 6.921 -24.691 1.00 72.06 84 ARG A C 1
ATOM 670 O O . ARG A 1 84 ? 8.640 6.599 -23.714 1.00 72.06 84 ARG A O 1
ATOM 677 N N . ALA A 1 85 ? 8.984 6.559 -25.934 1.00 77.25 85 ALA A N 1
ATOM 678 C CA . ALA A 1 85 ? 7.836 5.717 -26.272 1.00 77.25 85 ALA A CA 1
ATOM 679 C C . ALA A 1 85 ? 7.915 4.314 -25.639 1.00 77.25 85 ALA A C 1
ATOM 681 O O . ALA A 1 85 ? 6.945 3.866 -25.035 1.00 77.25 85 ALA A O 1
ATOM 682 N N . GLU A 1 86 ? 9.081 3.664 -25.686 1.00 77.75 86 GLU A N 1
ATOM 683 C CA . GLU A 1 86 ? 9.295 2.338 -25.086 1.00 77.75 86 GLU A CA 1
ATOM 684 C C . GLU A 1 86 ? 9.174 2.397 -23.559 1.00 77.75 86 GLU A C 1
ATOM 686 O O . GLU A 1 86 ? 8.614 1.502 -22.931 1.00 77.75 86 GLU A O 1
ATOM 691 N N . ILE A 1 87 ? 9.652 3.484 -22.943 1.00 78.75 87 ILE A N 1
ATOM 692 C CA . ILE A 1 87 ? 9.502 3.700 -21.499 1.00 78.75 87 ILE A CA 1
ATOM 693 C C . ILE A 1 87 ? 8.019 3.818 -21.127 1.00 78.75 87 ILE A C 1
ATOM 695 O O . ILE A 1 87 ? 7.594 3.205 -20.148 1.00 78.75 87 ILE A O 1
ATOM 699 N N . VAL A 1 88 ? 7.228 4.568 -21.899 1.00 81.00 88 VAL A N 1
ATOM 700 C CA . VAL A 1 88 ? 5.780 4.713 -21.674 1.00 81.00 88 VAL A CA 1
ATOM 701 C C . VAL A 1 88 ? 5.056 3.375 -21.851 1.00 81.00 88 VAL A C 1
ATOM 703 O O . VAL A 1 88 ? 4.237 3.012 -21.006 1.00 81.00 88 VAL A O 1
ATOM 706 N N . GLU A 1 89 ? 5.393 2.603 -22.885 1.00 83.88 89 GLU A N 1
ATOM 707 C CA . GLU A 1 89 ? 4.817 1.273 -23.111 1.00 83.88 89 GLU A CA 1
ATOM 708 C C . GLU A 1 89 ? 5.133 0.323 -21.949 1.00 83.88 89 GLU A C 1
ATOM 710 O O . GLU A 1 89 ? 4.236 -0.308 -21.388 1.00 83.88 89 GLU A O 1
ATOM 715 N N . ILE A 1 90 ? 6.390 0.278 -21.505 1.00 83.44 90 ILE A N 1
ATOM 716 C CA . ILE A 1 90 ? 6.804 -0.532 -20.358 1.00 83.44 90 ILE A CA 1
ATOM 717 C C . ILE A 1 90 ? 6.064 -0.090 -19.086 1.00 83.44 90 ILE A C 1
ATOM 719 O O . ILE A 1 90 ? 5.601 -0.934 -18.313 1.00 83.44 90 ILE A O 1
ATOM 723 N N . GLN A 1 91 ? 5.913 1.222 -18.885 1.00 81.31 91 GLN A N 1
ATOM 724 C CA . GLN A 1 91 ? 5.188 1.807 -17.759 1.00 81.31 91 GLN A CA 1
ATOM 725 C C . GLN A 1 91 ? 3.687 1.510 -17.771 1.00 81.31 91 GLN A C 1
ATOM 727 O O . GLN A 1 91 ? 3.082 1.561 -16.697 1.00 81.31 91 GLN A O 1
ATOM 732 N N . SER A 1 92 ? 3.086 1.235 -18.931 1.00 85.25 92 SER A N 1
ATOM 733 C CA . SER A 1 92 ? 1.656 0.921 -19.044 1.00 85.25 92 SER A CA 1
ATOM 734 C C . SER A 1 92 ? 1.287 -0.418 -18.400 1.00 85.25 92 SER A C 1
ATOM 736 O O . SER A 1 92 ? 0.134 -0.619 -18.037 1.00 85.25 92 SER A O 1
ATOM 738 N N . LEU A 1 93 ? 2.261 -1.328 -18.248 1.00 85.31 93 LEU A N 1
ATOM 739 C CA . LEU A 1 93 ? 2.063 -2.710 -17.793 1.00 85.31 93 LEU A CA 1
ATOM 740 C C . LEU A 1 93 ? 1.077 -3.533 -18.652 1.00 85.31 93 LEU A C 1
ATOM 742 O O . LEU A 1 93 ? 0.731 -4.644 -18.257 1.00 85.31 93 LEU A O 1
ATOM 746 N N . ALA A 1 94 ? 0.671 -3.060 -19.837 1.00 85.69 94 ALA A N 1
ATOM 747 C CA . ALA A 1 94 ? -0.242 -3.789 -20.728 1.00 85.69 94 ALA A CA 1
ATOM 748 C C . ALA A 1 94 ? 0.319 -5.167 -21.135 1.00 85.69 94 ALA A C 1
ATOM 750 O O . ALA A 1 94 ? -0.377 -6.183 -21.138 1.00 85.69 94 ALA A O 1
ATOM 751 N N . TRP A 1 95 ? 1.631 -5.230 -21.360 1.00 85.62 95 TRP A N 1
ATOM 752 C CA . TRP A 1 95 ? 2.355 -6.475 -21.615 1.00 85.62 95 TRP A CA 1
ATOM 753 C C . TRP A 1 95 ? 2.231 -7.479 -20.456 1.00 85.62 95 TRP A C 1
ATOM 755 O O . TRP A 1 95 ? 2.171 -8.682 -20.695 1.00 85.62 95 TRP A O 1
ATOM 765 N N . LEU A 1 96 ? 2.139 -7.004 -19.209 1.00 85.50 96 LEU A N 1
ATOM 766 C CA . LEU A 1 96 ? 1.998 -7.855 -18.029 1.00 85.50 96 LEU A CA 1
ATOM 767 C C . LEU A 1 96 ? 0.573 -8.405 -17.905 1.00 85.50 96 LEU A C 1
ATOM 769 O O . LEU A 1 96 ? 0.413 -9.581 -17.583 1.00 85.50 96 LEU A O 1
ATOM 773 N N . SER A 1 97 ? -0.449 -7.595 -18.215 1.00 81.88 97 SER A N 1
ATOM 774 C CA . SER A 1 97 ? -1.839 -8.074 -18.277 1.00 81.88 97 SER A CA 1
ATOM 775 C C . SER A 1 97 ? -2.059 -9.115 -19.374 1.00 81.88 97 SER A C 1
ATOM 777 O O . SER A 1 97 ? -2.876 -10.015 -19.215 1.00 81.88 97 SER A O 1
ATOM 779 N N . GLU A 1 98 ? -1.291 -9.039 -20.459 1.00 85.06 98 GLU A N 1
ATOM 780 C CA . GLU A 1 98 ? -1.316 -10.011 -21.556 1.00 85.06 98 GLU A CA 1
ATOM 781 C C . GLU A 1 98 ? -0.421 -11.241 -21.301 1.00 85.06 98 GLU A C 1
ATOM 783 O O . GLU A 1 98 ? -0.305 -12.116 -22.160 1.00 85.06 98 GLU A O 1
ATOM 788 N N . GLY A 1 99 ? 0.246 -11.322 -20.143 1.00 82.38 99 GLY A N 1
ATOM 789 C CA . GLY A 1 99 ? 1.134 -12.437 -19.799 1.00 82.38 99 GLY A CA 1
ATOM 790 C C . GLY A 1 99 ? 2.429 -12.496 -20.620 1.00 82.38 99 GLY A C 1
ATOM 791 O O . GLY A 1 99 ? 3.074 -13.545 -20.682 1.00 82.38 99 GLY A O 1
ATOM 792 N N . ARG A 1 100 ? 2.834 -11.392 -21.258 1.00 85.12 100 ARG A N 1
ATOM 793 C CA . ARG A 1 100 ? 4.091 -11.302 -22.012 1.00 85.12 100 ARG A CA 1
ATOM 794 C C . ARG A 1 100 ? 5.265 -11.041 -21.057 1.00 85.12 100 ARG A C 1
ATOM 796 O O . ARG A 1 100 ? 5.136 -10.231 -20.146 1.00 85.12 100 ARG A O 1
ATOM 803 N N . PRO A 1 101 ? 6.431 -11.689 -21.219 1.00 84.25 101 PRO A N 1
ATOM 804 C CA . PRO A 1 101 ? 7.613 -11.370 -20.422 1.00 84.25 101 PRO A CA 1
ATOM 805 C C . PRO A 1 101 ? 8.339 -10.124 -20.957 1.00 84.25 101 PRO A C 1
ATOM 807 O O . PRO A 1 101 ? 8.478 -9.952 -22.167 1.00 84.25 101 PRO A O 1
ATOM 810 N N . LEU A 1 102 ? 8.877 -9.292 -20.060 1.00 84.56 102 LEU A N 1
ATOM 811 C CA . LEU A 1 102 ? 9.767 -8.181 -20.412 1.00 84.56 102 LEU A CA 1
ATOM 812 C C . LEU A 1 102 ? 11.232 -8.634 -20.355 1.00 84.56 102 LEU A C 1
ATOM 814 O O . LEU A 1 102 ? 11.728 -9.012 -19.292 1.00 84.56 102 LEU A O 1
ATOM 818 N N . VAL A 1 103 ? 11.944 -8.548 -21.482 1.00 84.38 103 VAL A N 1
ATOM 819 C CA . VAL A 1 103 ? 13.374 -8.884 -21.578 1.00 84.38 103 VAL A CA 1
ATOM 820 C C . VAL A 1 103 ? 14.174 -7.628 -21.910 1.00 84.38 103 VAL A C 1
ATOM 822 O O . VAL A 1 103 ? 13.934 -6.975 -22.919 1.00 84.38 103 VAL A O 1
ATOM 825 N N . LEU A 1 104 ? 15.150 -7.288 -21.063 1.00 81.19 104 LEU A N 1
ATOM 826 C CA . LEU A 1 104 ? 16.003 -6.112 -21.245 1.00 81.19 104 LEU A CA 1
ATOM 827 C C . LEU A 1 104 ? 17.399 -6.531 -21.725 1.00 81.19 104 LEU A C 1
ATOM 829 O O . LEU A 1 104 ? 18.182 -7.078 -20.948 1.00 81.19 104 LEU A O 1
ATOM 833 N N . VAL A 1 105 ? 17.740 -6.222 -22.980 1.00 81.00 105 VAL A N 1
ATOM 834 C CA . VAL A 1 105 ? 19.012 -6.615 -23.626 1.00 81.00 105 VAL A CA 1
ATOM 835 C C . VAL A 1 105 ? 19.903 -5.403 -23.905 1.00 81.00 105 VAL A C 1
ATOM 837 O O . VAL A 1 105 ? 19.415 -4.304 -24.157 1.00 81.00 105 VAL A O 1
ATOM 840 N N . GLY A 1 106 ? 21.226 -5.567 -23.803 1.00 74.31 106 GLY A N 1
ATOM 841 C CA . GLY A 1 106 ? 22.254 -4.594 -24.221 1.00 74.31 106 GLY A CA 1
ATOM 842 C C . GLY A 1 106 ? 23.454 -4.519 -23.265 1.00 74.31 106 GLY A C 1
ATOM 843 O O . GLY A 1 106 ? 23.570 -5.340 -22.357 1.00 74.31 106 GLY A O 1
ATOM 844 N N . GLN A 1 107 ? 24.316 -3.516 -23.441 1.00 69.62 107 GLN A N 1
ATOM 845 C CA . GLN A 1 107 ? 25.586 -3.410 -22.708 1.00 69.62 107 GLN A CA 1
ATOM 846 C C . GLN A 1 107 ? 25.410 -3.329 -21.180 1.00 69.62 107 GLN A C 1
ATOM 848 O O . GLN A 1 107 ? 24.415 -2.809 -20.662 1.00 69.62 107 GLN A O 1
ATOM 853 N N . THR A 1 108 ? 26.389 -3.855 -20.447 1.00 70.31 108 THR A N 1
ATOM 854 C CA . THR A 1 108 ? 26.472 -3.743 -18.987 1.00 70.31 108 THR A CA 1
ATOM 855 C C . THR A 1 108 ? 26.649 -2.281 -18.575 1.00 70.31 108 THR A C 1
ATOM 857 O O . THR A 1 108 ? 27.353 -1.535 -19.241 1.00 70.31 108 THR A O 1
ATOM 860 N N . GLY A 1 109 ? 26.015 -1.854 -17.479 1.00 65.50 109 GLY A N 1
ATOM 861 C CA . GLY A 1 109 ? 26.159 -0.485 -16.955 1.00 65.50 109 GLY A CA 1
ATOM 862 C C . GLY A 1 109 ? 25.094 0.521 -17.408 1.00 65.50 109 GLY A C 1
ATOM 863 O O . GLY A 1 109 ? 24.911 1.531 -16.746 1.00 65.50 109 GLY A O 1
ATOM 864 N N . VAL A 1 110 ? 24.269 0.216 -18.417 1.00 69.75 110 VAL A N 1
ATOM 865 C CA . VAL A 1 110 ? 23.172 1.114 -18.868 1.00 69.75 110 VAL A CA 1
ATOM 866 C C . VAL A 1 110 ? 21.919 1.069 -17.973 1.00 69.75 110 VAL A C 1
ATOM 868 O O . VAL A 1 110 ? 20.827 1.459 -18.374 1.00 69.75 110 VAL A O 1
ATOM 871 N N . GLY A 1 111 ? 22.040 0.512 -16.765 1.00 71.81 111 GLY A N 1
ATOM 872 C CA . GLY A 1 111 ? 20.982 0.488 -15.752 1.00 71.81 111 GLY A CA 1
ATOM 873 C C . GLY A 1 111 ? 19.763 -0.398 -16.049 1.00 71.81 111 GLY A C 1
ATOM 874 O O . GLY A 1 111 ? 18.683 -0.155 -15.515 1.00 71.81 111 GLY A O 1
ATOM 875 N N . LYS A 1 112 ? 19.902 -1.469 -16.838 1.00 80.06 112 LYS A N 1
ATOM 876 C CA . LYS A 1 112 ? 18.809 -2.440 -17.093 1.00 80.06 112 LYS A CA 1
ATOM 877 C C . LYS A 1 112 ? 18.262 -3.077 -15.820 1.00 80.06 112 LYS A C 1
ATOM 879 O O . LYS A 1 112 ? 17.061 -3.254 -15.692 1.00 80.06 112 LYS A O 1
ATOM 884 N N . THR A 1 113 ? 19.142 -3.369 -14.858 1.00 78.62 113 THR A N 1
ATOM 885 C CA . THR A 1 113 ? 18.716 -3.815 -13.521 1.00 78.62 113 THR A CA 1
ATOM 886 C C . THR A 1 113 ? 17.804 -2.778 -12.879 1.00 78.62 113 THR A C 1
ATOM 888 O O . THR A 1 113 ? 16.766 -3.145 -12.346 1.00 78.62 113 THR A O 1
ATOM 891 N N . TYR A 1 114 ? 18.193 -1.503 -12.929 1.00 79.69 114 TYR A N 1
ATOM 892 C CA . TYR A 1 114 ? 17.418 -0.422 -12.332 1.00 79.69 114 TYR A CA 1
ATOM 893 C C . TYR A 1 114 ? 16.036 -0.319 -12.982 1.00 79.69 114 TYR A C 1
ATOM 895 O O . TYR A 1 114 ? 15.033 -0.255 -12.284 1.00 79.69 114 TYR A O 1
ATOM 903 N N . LEU A 1 115 ? 15.972 -0.399 -14.317 1.00 80.25 115 LEU A N 1
ATOM 904 C CA . LEU A 1 115 ? 14.701 -0.391 -15.042 1.00 80.25 115 LEU A CA 1
ATOM 905 C C . LEU A 1 115 ? 13.832 -1.602 -14.674 1.00 80.25 115 LEU A C 1
ATOM 907 O O . LEU A 1 115 ? 12.660 -1.428 -14.371 1.00 80.25 115 LEU A O 1
ATOM 911 N N . ALA A 1 116 ? 14.400 -2.811 -14.638 1.00 81.38 116 ALA A N 1
ATOM 912 C CA . ALA A 1 116 ? 13.671 -4.011 -14.224 1.00 81.38 116 ALA A CA 1
ATOM 913 C C . ALA A 1 116 ? 13.101 -3.876 -12.804 1.00 81.38 116 ALA A C 1
ATOM 915 O O . ALA A 1 116 ? 11.971 -4.285 -12.550 1.00 81.38 116 ALA A O 1
ATOM 916 N N . GLN A 1 117 ? 13.864 -3.284 -11.883 1.00 83.38 117 GLN A N 1
ATOM 917 C CA . GLN A 1 117 ? 13.418 -3.047 -10.514 1.00 83.38 117 GLN A CA 1
ATOM 918 C C . GLN A 1 117 ? 12.327 -1.965 -10.440 1.00 83.38 117 GLN A C 1
ATOM 920 O O . GLN A 1 117 ? 11.334 -2.181 -9.752 1.00 83.38 117 GLN A O 1
ATOM 925 N N . ALA A 1 118 ? 12.441 -0.869 -11.199 1.00 82.56 118 ALA A N 1
ATOM 926 C CA . ALA A 1 118 ? 11.413 0.172 -11.261 1.00 82.56 118 ALA A CA 1
ATOM 927 C C . ALA A 1 118 ? 10.090 -0.372 -11.821 1.00 82.56 118 ALA A C 1
ATOM 929 O O . ALA A 1 118 ? 9.019 -0.157 -11.248 1.00 82.56 118 ALA A O 1
ATOM 930 N N . VAL A 1 119 ? 10.177 -1.163 -12.895 1.00 84.56 119 VAL A N 1
ATOM 931 C CA . VAL A 1 119 ? 9.050 -1.904 -13.473 1.00 84.56 119 VAL A CA 1
ATOM 932 C C . VAL A 1 119 ? 8.430 -2.842 -12.447 1.00 84.56 119 VAL A C 1
ATOM 934 O O . VAL A 1 119 ? 7.217 -2.817 -12.255 1.00 84.56 119 VAL A O 1
ATOM 937 N N . GLY A 1 120 ? 9.254 -3.644 -11.768 1.00 83.75 120 GLY A N 1
ATOM 938 C CA . GLY A 1 120 ? 8.797 -4.575 -10.742 1.00 83.75 120 GLY A CA 1
ATOM 939 C C . GLY A 1 120 ? 8.085 -3.870 -9.589 1.00 83.75 120 GLY A C 1
ATOM 940 O O . GLY A 1 120 ? 7.021 -4.318 -9.173 1.00 83.75 120 GLY A O 1
ATOM 941 N N . ASN A 1 121 ? 8.603 -2.726 -9.135 1.00 82.62 121 ASN A N 1
ATOM 942 C CA . ASN A 1 121 ? 7.977 -1.917 -8.089 1.00 82.62 121 ASN A CA 1
ATOM 943 C C . ASN A 1 121 ? 6.594 -1.425 -8.516 1.00 82.62 121 ASN A C 1
ATOM 945 O O . ASN A 1 121 ? 5.626 -1.590 -7.770 1.00 82.62 121 ASN A O 1
ATOM 949 N N . LYS A 1 122 ? 6.480 -0.876 -9.732 1.00 83.94 122 LYS A N 1
ATOM 950 C CA . LYS A 1 122 ? 5.192 -0.429 -10.275 1.00 83.94 122 LYS A CA 1
ATOM 951 C C . LYS A 1 122 ? 4.228 -1.603 -10.412 1.00 83.94 122 LYS A C 1
ATOM 953 O O . LYS A 1 122 ? 3.115 -1.533 -9.914 1.00 83.94 122 LYS A O 1
ATOM 958 N N . ALA A 1 123 ? 4.656 -2.716 -10.990 1.00 85.19 123 ALA A N 1
ATOM 959 C CA . ALA A 1 123 ? 3.824 -3.905 -11.130 1.00 85.19 123 ALA A CA 1
ATOM 960 C C . ALA A 1 123 ? 3.332 -4.456 -9.778 1.00 85.19 123 ALA A C 1
ATOM 962 O O . ALA A 1 123 ? 2.150 -4.768 -9.643 1.00 85.19 123 ALA A O 1
ATOM 963 N N . CYS A 1 124 ? 4.186 -4.495 -8.750 1.00 82.62 124 CYS A N 1
ATOM 964 C CA . CYS A 1 124 ? 3.779 -4.876 -7.396 1.00 82.62 124 CYS A CA 1
ATOM 965 C C . CYS A 1 124 ? 2.775 -3.895 -6.781 1.00 82.62 124 CYS A C 1
ATOM 967 O O . CYS A 1 124 ? 1.841 -4.341 -6.111 1.00 82.62 124 CYS A O 1
ATOM 969 N N . ALA A 1 125 ? 2.916 -2.591 -7.039 1.00 80.06 125 ALA A N 1
ATOM 970 C CA . ALA A 1 125 ? 1.945 -1.580 -6.618 1.00 80.06 125 ALA A CA 1
ATOM 971 C C . ALA A 1 125 ? 0.579 -1.752 -7.310 1.00 80.06 125 ALA A C 1
A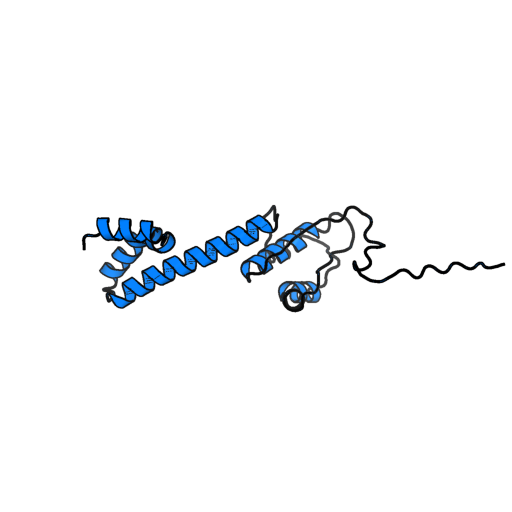TOM 973 O O . ALA A 1 125 ? -0.453 -1.604 -6.662 1.00 80.06 125 ALA A O 1
ATOM 974 N N . TYR A 1 126 ? 0.567 -2.158 -8.584 1.00 82.25 126 TYR A N 1
ATOM 975 C CA . TYR A 1 126 ? -0.647 -2.531 -9.331 1.00 82.25 126 TYR A CA 1
ATOM 976 C C . TYR A 1 126 ? -1.183 -3.927 -8.970 1.00 82.25 126 TYR A C 1
ATOM 978 O O . TYR A 1 126 ? -2.204 -4.369 -9.488 1.00 82.25 126 TYR A O 1
ATOM 986 N N . GLY A 1 127 ? -0.514 -4.623 -8.051 1.00 80.75 127 GLY A N 1
ATOM 987 C CA . GLY A 1 127 ? -0.968 -5.877 -7.477 1.00 80.75 127 GLY A CA 1
ATOM 988 C C . GLY A 1 127 ? -0.510 -7.145 -8.192 1.00 80.75 127 GLY A C 1
ATOM 989 O O . GLY A 1 127 ? -0.960 -8.235 -7.840 1.00 80.75 127 GLY A O 1
ATOM 990 N N . TYR A 1 128 ? 0.425 -7.028 -9.129 1.00 82.25 128 TYR A N 1
ATOM 991 C CA . TYR A 1 128 ? 1.041 -8.171 -9.788 1.00 82.25 128 TYR A CA 1
ATOM 992 C C . TYR A 1 128 ? 2.196 -8.748 -8.964 1.00 82.25 128 TYR A C 1
ATOM 994 O O . TYR A 1 128 ? 2.964 -8.033 -8.315 1.00 82.25 128 TYR A O 1
ATOM 1002 N N . THR A 1 129 ? 2.351 -10.068 -9.026 1.00 77.12 129 THR A N 1
ATOM 1003 C CA . THR A 1 129 ? 3.544 -10.748 -8.515 1.00 77.12 129 THR A CA 1
ATOM 1004 C C . THR A 1 129 ? 4.598 -10.747 -9.612 1.00 77.12 129 THR A C 1
ATOM 1006 O O . THR A 1 129 ? 4.381 -11.330 -10.671 1.00 77.12 129 THR A O 1
ATOM 1009 N N . VAL A 1 130 ? 5.739 -10.103 -9.371 1.00 79.31 130 VAL A N 1
ATOM 1010 C CA . VAL A 1 130 ? 6.845 -10.043 -10.337 1.00 79.31 130 VAL A CA 1
ATOM 1011 C C . VAL A 1 130 ? 8.037 -10.821 -9.814 1.00 79.31 130 VAL A C 1
ATOM 1013 O O . VAL A 1 130 ? 8.377 -10.729 -8.638 1.00 79.31 130 VAL A O 1
ATOM 1016 N N . PHE A 1 131 ? 8.693 -11.561 -10.703 1.00 80.19 131 PHE A N 1
ATOM 1017 C CA . PHE A 1 131 ? 9.954 -12.233 -10.429 1.00 80.19 131 PHE A CA 1
ATOM 1018 C C . PHE A 1 131 ? 11.030 -11.692 -11.367 1.00 80.19 131 PHE A C 1
ATOM 1020 O O . PHE A 1 131 ? 10.915 -11.804 -12.586 1.00 80.19 131 PHE A O 1
ATOM 1027 N N . ILE A 1 132 ? 12.079 -11.100 -10.796 1.00 80.31 132 ILE A N 1
ATOM 1028 C CA . ILE A 1 132 ? 13.223 -10.595 -11.554 1.00 80.31 132 ILE A CA 1
ATOM 1029 C C . ILE A 1 132 ? 14.382 -11.564 -11.359 1.00 80.31 132 ILE A C 1
ATOM 1031 O O . ILE A 1 132 ? 14.842 -11.790 -10.237 1.00 80.31 132 ILE A O 1
ATOM 1035 N N . PHE A 1 133 ? 14.905 -12.087 -12.461 1.00 79.19 133 PHE A N 1
ATOM 1036 C CA . PHE A 1 133 ? 16.138 -12.857 -12.467 1.00 79.19 133 PHE A CA 1
ATOM 1037 C C . PHE A 1 133 ? 17.115 -12.270 -13.476 1.00 79.19 133 PHE A C 1
ATOM 1039 O O . PHE A 1 133 ? 16.734 -11.646 -14.465 1.00 79.19 133 PHE A O 1
ATOM 1046 N N . ARG A 1 134 ? 18.403 -12.452 -13.202 1.00 77.62 134 ARG A N 1
ATOM 1047 C CA . ARG A 1 134 ? 19.464 -12.147 -14.155 1.00 77.62 134 ARG A CA 1
ATOM 1048 C C . ARG A 1 134 ? 19.913 -13.466 -14.747 1.00 77.62 134 ARG A C 1
ATOM 1050 O O . ARG A 1 134 ? 20.354 -14.332 -13.997 1.00 77.62 134 ARG A O 1
ATOM 1057 N N . SER A 1 135 ? 19.794 -13.614 -16.060 1.00 73.31 135 SER A N 1
ATOM 1058 C CA . SER A 1 135 ? 20.441 -14.728 -16.741 1.00 73.31 135 SER A CA 1
ATOM 1059 C C . SER A 1 135 ? 21.948 -14.471 -16.755 1.00 73.31 135 SER A C 1
ATOM 1061 O O . SER A 1 135 ? 22.358 -13.399 -17.212 1.00 73.31 135 SER A O 1
ATOM 1063 N N . PRO A 1 136 ? 22.783 -15.415 -16.293 1.00 61.47 136 PRO A N 1
ATOM 1064 C CA . PRO A 1 136 ? 24.174 -15.463 -16.711 1.00 61.47 136 PRO A CA 1
ATOM 1065 C C . PRO A 1 136 ? 24.209 -15.540 -18.241 1.00 61.47 136 PRO A C 1
ATOM 1067 O O . PRO A 1 136 ? 23.306 -16.106 -18.864 1.00 61.47 136 PRO A O 1
ATOM 1070 N N . THR A 1 137 ? 25.196 -14.890 -18.841 1.00 56.19 137 THR A N 1
ATOM 1071 C CA . THR A 1 137 ? 25.379 -14.735 -20.285 1.00 56.19 137 THR A CA 1
ATOM 1072 C C . THR A 1 137 ? 25.232 -16.088 -21.000 1.00 56.19 137 THR A C 1
ATOM 1074 O O . THR A 1 137 ? 26.066 -16.966 -20.811 1.00 56.19 137 THR A O 1
ATOM 1077 N N . GLY A 1 138 ? 24.146 -16.270 -21.767 1.00 54.78 138 GLY A N 1
ATOM 1078 C CA . GLY A 1 138 ? 23.827 -17.542 -22.438 1.00 54.78 138 GLY A CA 1
ATOM 1079 C C . GLY A 1 138 ? 22.336 -17.795 -22.717 1.00 54.78 138 GLY A C 1
ATOM 1080 O O . GLY A 1 138 ? 21.874 -18.915 -22.555 1.00 54.78 138 GLY A O 1
ATOM 1081 N N . TRP A 1 139 ? 21.552 -16.778 -23.107 1.00 47.44 139 TRP A N 1
ATOM 1082 C CA . TRP A 1 139 ? 20.107 -16.937 -23.390 1.00 47.44 139 TRP A CA 1
ATOM 1083 C C . TRP A 1 139 ? 19.808 -17.564 -24.772 1.00 47.44 139 TRP A C 1
ATOM 1085 O O . TRP A 1 139 ? 18.654 -17.812 -25.108 1.00 47.44 139 TRP A O 1
ATOM 1095 N N . SER A 1 140 ? 20.815 -17.839 -25.603 1.00 53.84 140 SER A N 1
ATOM 1096 C CA . SER A 1 140 ? 20.632 -18.155 -27.029 1.00 53.84 140 SER A CA 1
ATOM 1097 C C . SER A 1 140 ? 19.854 -19.443 -27.354 1.00 53.84 140 SER A C 1
ATOM 1099 O O . SER A 1 140 ? 19.582 -19.671 -28.528 1.00 53.84 140 SER A O 1
ATOM 1101 N N . SER A 1 141 ? 19.444 -20.262 -26.379 1.00 45.47 141 SER A N 1
ATOM 1102 C CA . SER A 1 141 ? 18.727 -21.523 -26.641 1.00 45.47 141 SER A CA 1
ATOM 1103 C C . SER A 1 141 ? 17.604 -21.880 -25.654 1.00 45.47 141 SER A C 1
ATOM 1105 O O . SER A 1 141 ? 17.264 -23.052 -25.507 1.00 45.47 141 SER A O 1
ATOM 1107 N N . ALA A 1 142 ? 16.968 -20.907 -24.994 1.00 48.19 142 ALA A N 1
ATOM 1108 C CA . ALA A 1 142 ? 15.772 -21.187 -24.192 1.00 48.19 142 ALA A CA 1
ATOM 1109 C C . ALA A 1 142 ? 14.514 -21.290 -25.080 1.00 48.19 142 ALA A C 1
ATOM 1111 O O . ALA A 1 142 ? 13.642 -20.420 -25.074 1.00 48.19 142 ALA A O 1
ATOM 1112 N N . THR A 1 143 ? 14.420 -22.359 -25.873 1.00 48.41 143 THR A N 1
ATOM 1113 C CA . THR A 1 143 ? 13.148 -22.830 -26.437 1.00 48.41 143 THR A CA 1
ATOM 1114 C C . THR A 1 143 ? 12.190 -23.181 -25.300 1.00 48.41 143 THR A C 1
ATOM 1116 O O . THR A 1 143 ? 12.597 -23.731 -24.276 1.00 48.41 143 THR A O 1
ATOM 1119 N N . ARG A 1 144 ? 10.907 -22.831 -25.476 1.00 35.19 144 ARG A N 1
ATOM 1120 C CA . ARG A 1 144 ? 9.809 -23.162 -24.552 1.00 35.19 144 ARG A CA 1
ATOM 1121 C C . ARG A 1 144 ? 9.931 -24.621 -24.073 1.00 35.19 144 ARG A C 1
ATOM 1123 O O . ARG A 1 144 ? 10.143 -25.491 -24.917 1.00 35.19 144 ARG A O 1
ATOM 1130 N N . PRO A 1 145 ? 9.741 -24.925 -22.777 1.00 38.59 145 PRO A N 1
ATOM 1131 C CA . PRO A 1 145 ? 9.632 -26.310 -22.346 1.00 38.59 145 PRO A CA 1
ATOM 1132 C C . PRO A 1 145 ? 8.326 -26.876 -22.924 1.00 38.59 145 PRO A C 1
ATOM 1134 O O . PRO A 1 145 ? 7.247 -26.550 -22.435 1.00 38.59 145 PRO A O 1
ATOM 1137 N N . GLY A 1 146 ? 8.424 -27.646 -24.016 1.00 42.44 146 GLY A N 1
ATOM 1138 C CA . GLY A 1 146 ? 7.278 -28.349 -24.607 1.00 42.44 146 GLY A CA 1
ATOM 1139 C C . GLY A 1 146 ? 7.172 -28.454 -26.136 1.00 42.44 146 GLY A C 1
ATOM 1140 O O . GLY A 1 146 ? 6.052 -28.585 -26.619 1.00 42.44 146 GLY A O 1
ATOM 1141 N N . SER A 1 147 ? 8.254 -28.422 -26.923 1.00 33.31 147 SER A N 1
ATOM 1142 C CA . SER A 1 147 ? 8.188 -28.806 -28.350 1.00 33.31 147 SER A CA 1
ATOM 1143 C C . SER A 1 147 ? 9.173 -29.942 -28.652 1.00 33.31 147 SER A C 1
ATOM 1145 O O . SER A 1 147 ? 10.352 -29.760 -28.347 1.00 33.31 147 SER A O 1
ATOM 1147 N N . PRO A 1 148 ? 8.739 -31.085 -29.225 1.00 37.19 148 PRO A N 1
ATOM 1148 C CA . PRO A 1 148 ? 9.623 -32.211 -29.497 1.00 37.19 148 PRO A CA 1
ATOM 1149 C C . PRO A 1 148 ? 10.612 -31.882 -30.616 1.00 37.19 148 PRO A C 1
ATOM 1151 O O . PRO A 1 148 ? 10.270 -31.221 -31.599 1.00 37.19 148 PRO A O 1
ATOM 1154 N N . ASP A 1 149 ? 11.824 -32.388 -30.430 1.00 38.69 149 ASP A N 1
ATOM 1155 C CA . ASP A 1 149 ? 12.995 -32.258 -31.285 1.00 38.69 149 ASP A CA 1
ATOM 1156 C C . ASP A 1 149 ? 12.729 -32.488 -32.781 1.00 38.69 149 ASP A C 1
ATOM 1158 O O . ASP A 1 149 ? 12.087 -33.456 -33.190 1.00 38.69 149 ASP A O 1
ATOM 1162 N N . ARG A 1 150 ? 13.344 -31.644 -33.618 1.00 31.17 150 ARG A N 1
ATOM 1163 C CA . ARG A 1 150 ? 13.740 -32.001 -34.988 1.00 31.17 150 ARG A CA 1
ATOM 1164 C C . ARG A 1 150 ? 15.132 -31.448 -35.279 1.00 31.17 150 ARG A C 1
ATOM 1166 O O . ARG A 1 150 ? 15.293 -30.428 -35.938 1.00 31.17 150 ARG A O 1
ATOM 1173 N N . PHE A 1 151 ? 16.143 -32.162 -34.796 1.00 31.34 151 PHE A N 1
ATOM 1174 C CA . PHE A 1 151 ? 17.429 -32.234 -35.481 1.00 31.34 151 PHE A CA 1
ATOM 1175 C C . PHE A 1 151 ? 17.380 -33.449 -36.413 1.00 31.34 151 PHE A C 1
ATOM 1177 O O . PHE A 1 151 ? 17.479 -34.585 -35.962 1.00 31.34 151 PHE A O 1
ATOM 1184 N N . SER A 1 152 ? 17.215 -33.216 -37.715 1.00 30.92 152 SER A N 1
ATOM 1185 C CA . SER A 1 152 ? 17.640 -34.167 -38.742 1.00 30.92 152 SER A CA 1
ATOM 1186 C C . SER A 1 152 ? 18.847 -33.570 -39.452 1.00 30.92 152 SER A C 1
ATOM 1188 O O . SER A 1 152 ? 18.728 -32.648 -40.257 1.00 30.92 152 SER A O 1
ATOM 1190 N N . SER A 1 153 ? 20.013 -34.086 -39.089 1.00 31.98 153 SER A N 1
ATOM 1191 C CA . SER A 1 153 ? 21.278 -33.927 -39.787 1.00 31.98 153 SER A CA 1
ATOM 1192 C C . SER A 1 153 ? 21.273 -34.693 -41.113 1.00 31.98 153 SER A C 1
ATOM 1194 O O . SER A 1 153 ? 21.083 -35.906 -41.117 1.00 31.98 153 SER A O 1
ATOM 1196 N N . SER A 1 154 ? 21.584 -34.007 -42.207 1.00 32.41 154 SER A N 1
ATOM 1197 C CA . SER A 1 154 ? 22.281 -34.550 -43.384 1.00 32.41 154 SER A CA 1
ATOM 1198 C C . SER A 1 154 ? 22.854 -33.329 -44.111 1.00 32.41 154 SER A C 1
ATOM 1200 O O . SER A 1 154 ? 22.092 -32.474 -44.546 1.00 32.41 154 SER A O 1
ATOM 1202 N N . GLY A 1 155 ? 24.156 -33.051 -44.048 1.00 34.47 155 GLY A N 1
ATOM 1203 C CA . GLY A 1 155 ? 25.185 -33.826 -44.736 1.00 34.47 155 GLY A CA 1
ATOM 1204 C C . GLY A 1 155 ? 25.303 -33.255 -46.150 1.00 34.47 155 GLY A C 1
ATOM 1205 O O . GLY A 1 155 ? 24.486 -33.586 -46.999 1.00 34.47 155 GLY A O 1
ATOM 1206 N N . ASN A 1 156 ? 26.252 -32.342 -46.362 1.00 28.84 156 ASN A N 1
ATOM 1207 C CA . ASN A 1 156 ? 26.600 -31.796 -47.679 1.00 28.84 156 ASN A CA 1
ATOM 1208 C C . ASN A 1 156 ? 28.074 -32.160 -47.970 1.00 28.84 156 ASN A C 1
ATOM 1210 O O . ASN A 1 156 ? 28.794 -32.444 -47.009 1.00 28.84 156 ASN A O 1
ATOM 1214 N N . PRO A 1 157 ? 28.485 -32.211 -49.247 1.00 44.22 157 PRO A N 1
ATOM 1215 C CA . PRO A 1 157 ? 29.057 -33.376 -49.918 1.00 44.22 157 PRO A CA 1
ATOM 1216 C C . PRO A 1 157 ? 30.566 -33.534 -49.718 1.00 44.22 157 PRO A C 1
ATOM 1218 O O . PRO A 1 157 ? 31.250 -32.514 -49.471 1.00 44.22 157 PRO A O 1
#

Organism: NCBI:txid410659

Secondary structure (DSSP, 8-state):
--HHHHHHHHHHTT-HHHHHHHHHHHHHHHHTT--HHHHHHHHHHHHHHHHHHHHHHHHHHHTT--S---GGGGGGS---S--HHHHHHHHH-HHHHTTPPP---S-TTS-HHHHHHHHHHHHHHTT------PPPS--TT---TT-----------

pLDDT: mean 75.83, std 18.07, range [28.84, 95.06]

Radius of gyration: 24.81 Å; chains: 1; bounding box: 51×51×77 Å

Sequence (157 aa):
MSLPQTRTLLAELKLSGSLARLDQILEDARTCQWTPEEVLDALLQAELDHRRFRATQNRMKTSRIKQPSSFEDLDKSASRSLTRAEIVEIQSLAWLSEGRPLVLVGQTGVGKTYLAQAVGNKACAYGYTVFIFRSPTGWSSATRPGSPDRFSSSGNP

Foldseek 3Di:
DDPVVVLVVCVVVVLVQLNVCVVVLVVCCVVVVDDPVVSVVVSVVSSVVVVLVVLLVVLLVQQPQPDPAAPVCVVPDDPDPDDPVNSVVLLVCVCVVVVHDDDDDDDPPRCPVSSLSNSSNSCSNVPDRHHDDDDDPDPPDPDPPDDDDDDDDDDDD

InterPro domains:
  IPR002611 IstB-like ATP-binding domain [PF01695] (8-133)
  IPR025662 Sigma-54 interaction domain, ATP-binding site 1 [PS00675] (102-115)
  IPR027417 P-loop containing nucleoside triphosphate hydrolase [G3DSA:3.40.50.300] (61-151)
  IPR027417 P-loop containing nucleoside triphosphate hydrolase [SSF52540] (66-137)